Protein AF-A0A7C7T0F3-F1 (afdb_monomer_lite)

Sequence (161 aa):
MAKSFSIQDLETFHQLKSRESQLLSWQDSIAEEMAKLERQQAHQEQELKELRREIKKNFAALDGNPQLFREFRNAAVHGINPENVKKGMSLEQKKRLLPSIIADYVALNPDSTNVPFTWIKSHLESKHGISCRSISNFFVGILDEYELEGGNRNRSIVTED

Secondary structure (DSSP, 8-state):
-PPPPPHHHHHHHHHHHHHHHHHHHHHHHHHHHHHHHHHHHHHHHHHHHHHHHHHHHHHHHHHT-HHHHHHHHHHHHTT--TTGGGS---HHHHHHHHHHHHHHHHHH-TT-SEEEHHHHHHHHHHHH----S-HHHHSTTTGGGS-EES-TTS-EEE---

Radius of gyration: 32.65 Å; chains: 1; bounding box: 79×47×92 Å

pLDDT: mean 80.09, std 16.25, range [34.0, 96.81]

Foldseek 3Di:
DDDDDDPVRVVVVVVVVVVVVVVVVVVVVVVVVVVVVVVVVVVVVVVVVVVVVCCCVPPVVPVPDVVSVVVVVVCVVVPDDVVVVVPADDLVRLLVVVVVQVVVVCVVPVPDQWAWQVSVQVCCCPVVVDHDPGPCVHNPPNCVVFDWDDDPVGITTGNDD

Structure (mmCIF, N/CA/C/O backbone):
data_AF-A0A7C7T0F3-F1
#
_entry.id   AF-A0A7C7T0F3-F1
#
loop_
_atom_site.group_PDB
_atom_site.id
_atom_site.type_symbol
_atom_site.label_atom_id
_atom_site.label_alt_id
_atom_site.label_comp_id
_atom_site.label_asym_id
_atom_site.label_entity_id
_atom_site.label_seq_id
_atom_site.pdbx_PDB_ins_code
_atom_site.Cartn_x
_atom_site.Cartn_y
_atom_site.Cartn_z
_atom_site.occupancy
_atom_site.B_iso_or_equiv
_atom_site.auth_seq_id
_atom_site.auth_comp_id
_atom_site.auth_asym_id
_atom_site.auth_atom_id
_atom_site.pdbx_PDB_model_num
ATOM 1 N N . MET A 1 1 ? 52.310 -1.158 -51.691 1.00 46.56 1 MET A N 1
ATOM 2 C CA . MET A 1 1 ? 51.697 -2.481 -51.941 1.00 46.56 1 MET A CA 1
ATOM 3 C C . MET A 1 1 ? 50.344 -2.503 -51.249 1.00 46.56 1 MET A C 1
ATOM 5 O O . MET A 1 1 ? 50.307 -2.241 -50.053 1.00 46.56 1 MET A O 1
ATOM 9 N N . ALA A 1 2 ? 49.249 -2.722 -51.979 1.00 58.81 2 ALA A N 1
ATOM 10 C CA . ALA A 1 2 ? 47.934 -2.892 -51.363 1.00 58.81 2 ALA A CA 1
ATOM 11 C C . ALA A 1 2 ? 47.886 -4.273 -50.694 1.00 58.81 2 ALA A C 1
ATOM 13 O O . ALA A 1 2 ? 48.224 -5.268 -51.333 1.00 58.81 2 ALA A O 1
ATOM 14 N N . LYS A 1 3 ? 47.518 -4.338 -49.410 1.00 70.12 3 LYS A N 1
ATOM 15 C CA . LYS A 1 3 ? 47.233 -5.621 -48.756 1.00 70.12 3 LYS A CA 1
ATOM 16 C C . LYS A 1 3 ? 45.998 -6.221 -49.431 1.00 70.12 3 LYS A C 1
ATOM 18 O O . LYS A 1 3 ? 44.944 -5.592 -49.432 1.00 70.12 3 LYS A O 1
ATOM 23 N N . SER A 1 4 ? 46.146 -7.398 -50.032 1.00 77.75 4 SER A N 1
ATOM 24 C CA . SER A 1 4 ? 45.024 -8.181 -50.549 1.00 77.75 4 SER A CA 1
ATOM 25 C C . SER A 1 4 ? 44.372 -8.933 -49.394 1.00 77.75 4 SER A C 1
ATOM 27 O O . SER A 1 4 ? 45.063 -9.645 -48.666 1.00 77.75 4 SER A O 1
ATOM 29 N N . PHE A 1 5 ? 43.063 -8.776 -49.235 1.00 82.25 5 PHE A N 1
ATOM 30 C CA . PHE A 1 5 ? 42.274 -9.498 -48.240 1.00 82.25 5 PHE A CA 1
ATOM 31 C C . PHE A 1 5 ? 41.679 -10.757 -48.866 1.00 82.25 5 PHE A C 1
ATOM 33 O O . PHE A 1 5 ? 41.280 -10.739 -50.033 1.00 82.25 5 PHE A O 1
ATOM 40 N N . SER A 1 6 ? 41.629 -11.846 -48.102 1.00 90.06 6 SER A N 1
ATOM 41 C CA . SER A 1 6 ? 40.908 -13.044 -48.520 1.00 90.06 6 SER A CA 1
ATOM 42 C C . SER A 1 6 ? 39.394 -12.817 -48.438 1.00 90.06 6 SER A C 1
ATOM 44 O O . SER A 1 6 ? 38.918 -11.910 -47.754 1.00 90.06 6 SER A O 1
ATOM 46 N N . ILE A 1 7 ? 38.615 -13.661 -49.117 1.00 88.75 7 ILE A N 1
ATOM 47 C CA . ILE A 1 7 ? 37.145 -13.636 -49.024 1.00 88.75 7 ILE A CA 1
ATOM 48 C C . ILE A 1 7 ? 36.698 -13.804 -47.562 1.00 88.75 7 ILE A C 1
ATOM 50 O O . ILE A 1 7 ? 35.818 -13.087 -47.096 1.00 88.75 7 ILE A O 1
ATOM 54 N N . GLN A 1 8 ? 37.381 -14.670 -46.812 1.00 91.31 8 GLN A N 1
ATOM 55 C CA . GLN A 1 8 ? 37.090 -14.929 -45.405 1.00 91.31 8 GLN A CA 1
ATOM 56 C C . GLN A 1 8 ? 37.392 -13.718 -44.503 1.00 91.31 8 GLN A C 1
ATOM 58 O O . GLN A 1 8 ? 36.658 -13.463 -43.546 1.00 91.31 8 GLN A O 1
ATOM 63 N N . ASP A 1 9 ? 38.416 -12.919 -44.832 1.00 89.75 9 ASP A N 1
ATOM 64 C CA . ASP A 1 9 ? 38.700 -11.654 -44.136 1.00 89.75 9 ASP A CA 1
ATOM 65 C C . ASP A 1 9 ? 37.581 -10.630 -44.365 1.00 89.75 9 ASP A C 1
ATOM 67 O O . ASP A 1 9 ? 37.174 -9.933 -43.435 1.00 89.75 9 ASP A O 1
ATOM 71 N N . LEU A 1 10 ? 37.054 -10.552 -45.593 1.00 91.00 10 LEU A N 1
ATOM 72 C CA . LEU A 1 10 ? 35.959 -9.643 -45.941 1.00 91.00 10 LEU A CA 1
ATOM 73 C C . LEU A 1 10 ? 34.641 -10.048 -45.266 1.00 91.00 10 LEU A C 1
ATOM 75 O O . LEU A 1 10 ? 33.929 -9.186 -44.750 1.00 91.00 10 LEU A O 1
ATOM 79 N N . GLU A 1 11 ? 34.338 -11.346 -45.210 1.00 93.00 11 GLU A N 1
ATOM 80 C CA . GLU A 1 11 ? 33.172 -11.875 -44.492 1.00 93.00 11 GLU A CA 1
ATOM 81 C C . GLU A 1 11 ? 33.267 -11.602 -42.987 1.00 93.00 11 GLU A C 1
ATOM 83 O O . GLU A 1 11 ? 32.318 -11.094 -42.384 1.00 93.00 11 GLU A O 1
ATOM 88 N N . THR A 1 12 ? 34.433 -11.861 -42.390 1.00 94.12 12 THR A N 1
ATOM 89 C CA . THR A 1 12 ? 34.686 -11.588 -40.967 1.00 94.12 12 THR A CA 1
ATOM 90 C C . THR A 1 12 ? 34.557 -10.095 -40.671 1.00 94.12 12 THR A C 1
ATOM 92 O O . THR A 1 12 ? 33.893 -9.702 -39.713 1.00 94.12 12 THR A O 1
ATOM 95 N N . PHE A 1 13 ? 35.129 -9.238 -41.520 1.00 93.44 13 PHE A N 1
ATOM 96 C CA . PHE A 1 13 ? 35.014 -7.789 -41.382 1.00 93.44 13 PHE A CA 1
ATOM 97 C C . PHE A 1 13 ? 33.557 -7.320 -41.451 1.00 93.44 13 PHE A C 1
ATOM 99 O O . PHE A 1 13 ? 33.128 -6.530 -40.609 1.00 93.44 13 PHE A O 1
ATOM 106 N N . HIS A 1 14 ? 32.774 -7.837 -42.401 1.00 94.00 14 HIS A N 1
ATOM 107 C CA . HIS A 1 14 ? 31.357 -7.503 -42.521 1.00 94.00 14 HIS A CA 1
ATOM 108 C C . HIS A 1 14 ? 30.563 -7.926 -41.277 1.00 94.00 14 HIS A C 1
ATOM 110 O O . HIS A 1 14 ? 29.751 -7.148 -40.771 1.00 94.00 14 HIS A O 1
ATOM 116 N N . GLN A 1 15 ? 30.813 -9.126 -40.744 1.00 95.94 15 GLN A N 1
ATOM 117 C CA . GLN A 1 15 ? 30.167 -9.604 -39.518 1.00 95.94 15 GLN A CA 1
ATOM 118 C C . GLN A 1 15 ? 30.520 -8.730 -38.311 1.00 95.94 15 GLN A C 1
ATOM 120 O O . GLN A 1 15 ? 29.626 -8.316 -37.570 1.00 95.94 15 GLN A O 1
ATOM 125 N N . LEU A 1 16 ? 31.803 -8.397 -38.140 1.00 96.00 16 LEU A N 1
ATOM 126 C CA . LEU A 1 16 ? 32.270 -7.539 -37.050 1.00 96.00 16 LEU A CA 1
ATOM 127 C C . LEU A 1 16 ? 31.669 -6.134 -37.140 1.00 96.00 16 LEU A C 1
ATOM 129 O O . LEU A 1 16 ? 31.177 -5.622 -36.138 1.00 96.00 16 LEU A O 1
AT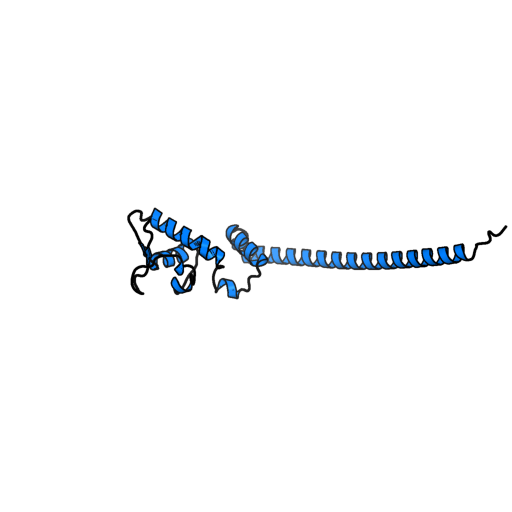OM 133 N N . LYS A 1 17 ? 31.635 -5.536 -38.336 1.00 96.19 17 LYS A N 1
ATOM 134 C CA . LYS A 1 17 ? 31.008 -4.225 -38.554 1.00 96.19 17 LYS A CA 1
ATOM 135 C C . LYS A 1 17 ? 29.503 -4.247 -38.331 1.00 96.19 17 LYS A C 1
ATOM 137 O O . LYS A 1 17 ? 28.980 -3.357 -37.669 1.00 96.19 17 LYS A O 1
ATOM 142 N N . SER A 1 18 ? 28.821 -5.291 -38.792 1.00 95.56 18 SER A N 1
ATOM 143 C CA . SER A 1 18 ? 27.392 -5.472 -38.516 1.00 95.56 18 SER A CA 1
ATOM 144 C C . SER A 1 18 ? 27.127 -5.550 -37.012 1.00 95.56 18 SER A C 1
ATOM 146 O O . SER A 1 18 ? 26.193 -4.928 -36.507 1.00 95.56 18 SER A O 1
ATOM 148 N N . ARG A 1 19 ? 27.977 -6.275 -36.274 1.00 95.50 19 ARG A N 1
ATOM 149 C CA . ARG A 1 19 ? 27.859 -6.395 -34.821 1.00 95.50 19 ARG A CA 1
ATOM 150 C C . ARG A 1 19 ? 28.163 -5.081 -34.101 1.00 95.50 19 ARG A C 1
ATOM 152 O O . ARG A 1 19 ? 27.439 -4.737 -33.175 1.00 95.50 19 ARG A O 1
ATOM 159 N N . GLU A 1 20 ? 29.183 -4.342 -34.531 1.00 96.38 20 GLU A N 1
ATOM 160 C CA . GLU A 1 20 ? 29.519 -3.015 -34.001 1.00 96.38 20 GLU A CA 1
ATOM 161 C C . GLU A 1 20 ? 28.343 -2.041 -34.160 1.00 96.38 20 GLU A C 1
ATOM 163 O O . GLU A 1 20 ? 27.927 -1.419 -33.185 1.00 96.38 20 GLU A O 1
ATOM 168 N N . SER A 1 21 ? 27.734 -1.974 -35.348 1.00 96.00 21 SER A N 1
ATOM 169 C CA . SER A 1 21 ? 26.561 -1.124 -35.585 1.00 96.00 21 SER A CA 1
ATOM 170 C C . SER A 1 21 ? 25.354 -1.519 -34.732 1.00 96.00 21 SER A C 1
ATOM 172 O O . SER A 1 2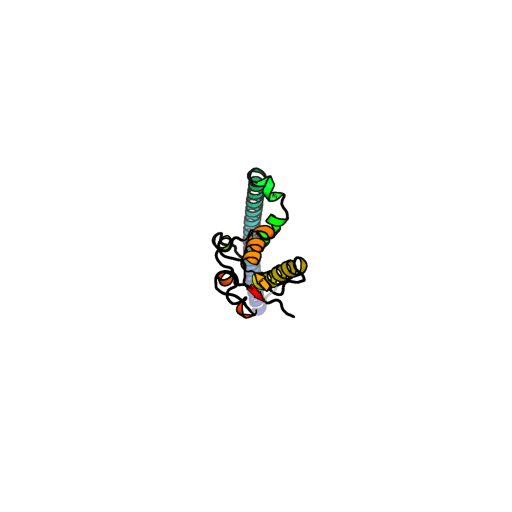1 ? 24.659 -0.644 -34.220 1.00 96.00 21 SER A O 1
ATOM 174 N N . GLN A 1 22 ? 25.114 -2.819 -34.531 1.00 95.94 22 GLN A N 1
ATOM 175 C CA . GLN A 1 22 ? 24.063 -3.288 -33.621 1.00 95.94 22 GLN A CA 1
ATOM 176 C C . GLN A 1 22 ? 24.318 -2.845 -32.178 1.00 95.94 22 GLN A C 1
ATOM 178 O O . GLN A 1 22 ? 23.396 -2.384 -31.512 1.00 95.94 22 GLN A O 1
ATOM 183 N N . LEU A 1 23 ? 25.559 -2.972 -31.698 1.00 96.81 23 LEU A N 1
ATOM 184 C CA . LEU A 1 23 ? 25.919 -2.579 -30.336 1.00 96.81 23 LEU A CA 1
ATOM 185 C C . LEU A 1 23 ? 25.775 -1.070 -30.118 1.00 96.81 23 LEU A C 1
ATOM 187 O O . LEU A 1 23 ? 25.255 -0.671 -29.081 1.00 96.81 23 LEU A O 1
ATOM 191 N N . LEU A 1 24 ? 26.166 -0.245 -31.093 1.00 95.81 24 LEU A N 1
ATOM 192 C CA . LEU A 1 24 ? 25.967 1.207 -31.033 1.00 95.81 24 LEU A CA 1
ATOM 193 C C . LEU A 1 24 ? 24.479 1.569 -30.981 1.00 95.81 24 LEU A C 1
ATOM 195 O O . LEU A 1 24 ? 24.060 2.336 -30.122 1.00 95.81 24 LEU A O 1
ATOM 199 N N . SER A 1 25 ? 23.657 0.940 -31.825 1.00 95.31 25 SER A N 1
ATOM 200 C CA . SER A 1 25 ? 22.205 1.146 -31.792 1.00 95.31 25 SER A CA 1
ATOM 201 C C . SER A 1 25 ? 21.585 0.731 -30.452 1.00 95.31 25 SER A C 1
ATOM 203 O O . SER A 1 25 ? 20.685 1.408 -29.956 1.00 95.31 25 SER A O 1
ATOM 205 N N . TRP A 1 26 ? 22.060 -0.358 -29.842 1.00 94.75 26 TRP A N 1
ATOM 206 C CA . TRP A 1 26 ? 21.620 -0.758 -28.503 1.00 94.75 26 TRP A CA 1
ATOM 207 C C . TRP A 1 26 ? 22.058 0.238 -27.431 1.00 94.75 26 TRP A C 1
ATOM 209 O O . TRP A 1 26 ? 21.282 0.528 -26.525 1.00 94.75 26 TRP A O 1
ATOM 219 N N . GLN A 1 27 ? 23.269 0.783 -27.536 1.00 95.69 27 GLN A N 1
ATOM 220 C CA . GLN A 1 27 ? 23.765 1.797 -26.611 1.00 95.69 27 GLN A CA 1
ATOM 221 C C . GLN A 1 27 ? 22.905 3.069 -26.652 1.00 95.69 27 GLN A C 1
ATOM 223 O O . GLN A 1 27 ? 22.545 3.582 -25.592 1.00 95.69 27 GLN A O 1
ATOM 228 N N . ASP A 1 28 ? 22.524 3.529 -27.844 1.00 95.56 28 ASP A N 1
ATOM 229 C CA . ASP A 1 28 ? 21.642 4.690 -28.010 1.00 95.56 28 ASP A CA 1
ATOM 230 C C . ASP A 1 28 ? 20.253 4.433 -27.406 1.00 95.56 28 ASP A C 1
ATOM 232 O O . ASP A 1 28 ? 19.725 5.270 -26.673 1.00 95.56 28 ASP A O 1
ATOM 236 N N . SER A 1 29 ? 19.695 3.238 -27.633 1.00 95.12 29 SER A N 1
ATOM 237 C CA . SER A 1 29 ? 18.412 2.834 -27.044 1.00 95.12 29 SER A CA 1
ATOM 238 C C . SER A 1 29 ? 18.459 2.821 -25.513 1.00 95.12 29 SER A C 1
ATOM 240 O O . SER A 1 29 ? 17.529 3.292 -24.861 1.00 95.12 29 SER A O 1
ATOM 242 N N . ILE A 1 30 ? 19.543 2.307 -24.923 1.00 95.44 30 ILE A N 1
ATOM 243 C CA . ILE A 1 30 ? 19.730 2.298 -23.465 1.00 95.44 30 ILE A CA 1
ATOM 244 C C . ILE A 1 30 ? 19.846 3.729 -22.932 1.00 95.44 30 ILE A C 1
ATOM 246 O O . ILE A 1 30 ? 19.257 4.051 -21.901 1.00 95.44 30 ILE A O 1
ATOM 250 N N . ALA A 1 31 ? 20.585 4.602 -23.621 1.00 95.50 31 ALA A N 1
ATOM 251 C CA . ALA A 1 31 ? 20.727 5.996 -23.215 1.00 95.50 31 ALA A CA 1
ATOM 252 C C . ALA A 1 31 ? 19.376 6.732 -23.208 1.00 95.50 31 ALA A C 1
ATOM 254 O O . ALA A 1 31 ? 19.090 7.490 -22.278 1.00 95.50 31 ALA A O 1
ATOM 255 N N . GLU A 1 32 ? 18.520 6.472 -24.197 1.00 95.31 32 GLU A N 1
ATOM 256 C CA . GLU A 1 32 ? 17.171 7.037 -24.252 1.00 95.31 32 GLU A CA 1
ATOM 257 C C . GLU A 1 32 ? 16.281 6.530 -23.104 1.00 95.31 32 GLU A C 1
ATOM 259 O O . GLU A 1 32 ? 15.588 7.321 -22.454 1.00 95.31 32 GLU A O 1
ATOM 264 N N . GLU A 1 33 ? 16.337 5.231 -22.794 1.00 95.38 33 GLU A N 1
ATOM 265 C CA . GLU A 1 33 ? 15.617 4.657 -21.652 1.00 95.38 33 GLU A CA 1
ATOM 266 C C . GLU A 1 33 ? 16.086 5.245 -20.316 1.00 95.38 33 GLU A C 1
ATOM 268 O O . GLU A 1 33 ? 15.250 5.615 -19.487 1.00 95.38 33 GLU A O 1
ATOM 273 N N . MET A 1 34 ? 17.398 5.408 -20.119 1.00 94.88 34 MET A N 1
ATOM 274 C CA . MET A 1 34 ? 17.939 6.046 -18.915 1.00 94.88 34 MET A CA 1
ATOM 275 C C . MET A 1 34 ? 17.448 7.487 -18.774 1.00 94.88 34 MET A C 1
ATOM 277 O O . MET A 1 34 ? 16.937 7.854 -17.718 1.00 94.88 34 MET A O 1
ATOM 281 N N . ALA A 1 35 ? 17.496 8.282 -19.846 1.00 95.88 35 ALA A N 1
ATOM 282 C CA . ALA A 1 35 ? 17.006 9.660 -19.817 1.00 95.88 35 ALA A CA 1
ATOM 283 C C . ALA A 1 35 ? 15.503 9.738 -19.490 1.00 95.88 35 ALA A C 1
ATOM 285 O O . ALA A 1 35 ? 15.039 10.663 -18.817 1.00 95.88 35 ALA A O 1
ATOM 286 N N . LYS A 1 36 ? 14.712 8.762 -19.952 1.00 95.44 36 LYS A N 1
ATOM 287 C CA . LYS A 1 36 ? 13.291 8.661 -19.605 1.00 95.44 36 LYS A CA 1
ATOM 288 C C . LYS A 1 36 ? 13.092 8.334 -18.124 1.00 95.44 36 LYS A C 1
ATOM 290 O O . LYS A 1 36 ? 12.247 8.966 -17.487 1.00 95.44 36 LYS A O 1
ATOM 295 N N . LEU A 1 37 ? 13.855 7.386 -17.582 1.00 94.38 37 LEU A N 1
ATOM 296 C CA . LEU A 1 37 ? 13.802 7.018 -16.164 1.00 94.38 37 LEU A CA 1
ATOM 297 C C . LEU A 1 37 ? 14.206 8.189 -15.262 1.00 94.38 37 LEU A C 1
ATOM 299 O O . LEU A 1 37 ? 13.513 8.468 -14.288 1.00 94.38 37 LEU A O 1
ATOM 303 N N . GLU A 1 38 ? 15.248 8.937 -15.624 1.00 94.69 38 GLU A N 1
ATOM 304 C CA . GLU A 1 38 ? 15.679 10.132 -14.887 1.00 94.69 38 GLU A CA 1
ATOM 305 C C . GLU A 1 38 ? 14.576 11.197 -14.825 1.00 94.69 38 GLU A C 1
ATOM 307 O O . GLU A 1 38 ? 14.302 11.759 -13.763 1.00 94.69 38 GLU A O 1
ATOM 312 N N . ARG A 1 39 ? 13.876 11.446 -15.941 1.00 94.31 39 ARG A N 1
ATOM 313 C CA . ARG A 1 39 ? 12.732 12.376 -15.959 1.00 94.31 39 ARG A CA 1
ATOM 314 C C . ARG A 1 39 ? 11.586 11.894 -15.072 1.00 94.31 39 ARG A C 1
ATOM 316 O O . ARG A 1 39 ? 10.969 12.708 -14.387 1.00 94.31 39 ARG A O 1
ATOM 323 N N . GLN A 1 40 ? 11.292 10.593 -15.081 1.00 91.88 40 GLN A N 1
ATOM 324 C CA . GLN A 1 40 ? 10.264 10.014 -14.212 1.00 91.88 40 GLN A CA 1
ATOM 325 C C . GLN A 1 40 ? 10.638 10.149 -12.736 1.00 91.88 40 GLN A C 1
ATOM 327 O O . GLN A 1 40 ? 9.795 10.546 -11.935 1.00 91.88 40 GLN A O 1
ATOM 332 N N . GLN A 1 41 ? 11.898 9.886 -12.388 1.00 91.75 41 GLN A N 1
ATOM 333 C CA . GLN A 1 41 ? 12.395 10.057 -11.029 1.00 91.75 41 GLN A CA 1
ATOM 334 C C . GLN A 1 41 ? 12.275 11.517 -10.574 1.00 91.75 41 GLN A C 1
ATOM 336 O O . GLN A 1 41 ? 11.718 11.780 -9.510 1.00 91.75 41 GLN A O 1
ATOM 341 N N . ALA A 1 42 ? 12.722 12.472 -11.395 1.00 93.00 42 ALA A N 1
ATOM 342 C CA . ALA A 1 42 ? 12.622 13.894 -11.074 1.00 93.00 42 ALA A CA 1
ATOM 343 C C . ALA A 1 42 ? 11.164 14.336 -10.851 1.00 93.00 42 ALA A C 1
ATOM 345 O O . ALA A 1 42 ? 10.872 15.098 -9.926 1.00 93.00 42 ALA A O 1
ATOM 346 N N . HIS A 1 43 ? 10.234 13.825 -11.662 1.00 91.94 43 HIS A N 1
ATOM 347 C CA . HIS A 1 43 ? 8.810 14.102 -11.500 1.00 91.94 43 HIS A CA 1
ATOM 348 C C . HIS A 1 43 ? 8.253 13.533 -10.186 1.00 91.94 43 HIS A C 1
ATOM 350 O O . HIS A 1 43 ? 7.600 14.263 -9.441 1.00 91.94 43 HIS A O 1
ATOM 356 N N . GLN A 1 44 ? 8.567 12.275 -9.858 1.00 89.94 44 GLN A N 1
ATOM 357 C CA . GLN A 1 44 ? 8.151 11.642 -8.600 1.00 89.94 44 GLN A CA 1
ATOM 358 C C . GLN A 1 44 ? 8.711 12.368 -7.373 1.00 89.94 44 GLN A C 1
ATOM 360 O O . GLN A 1 44 ? 8.006 12.554 -6.381 1.00 89.94 44 GLN A O 1
ATOM 365 N N . GLU A 1 45 ? 9.970 12.808 -7.426 1.00 92.75 45 GLU A N 1
ATOM 366 C CA . GLU A 1 45 ? 10.581 13.590 -6.349 1.00 92.75 45 GLU A CA 1
ATOM 367 C C . GLU A 1 45 ? 9.854 14.921 -6.132 1.00 92.75 45 GLU A C 1
ATOM 369 O O . GLU A 1 45 ? 9.642 15.335 -4.985 1.00 92.75 45 GLU A O 1
ATOM 374 N N . GLN A 1 46 ? 9.431 15.576 -7.215 1.00 92.56 46 GLN A N 1
ATOM 375 C CA . GLN A 1 46 ? 8.650 16.802 -7.132 1.00 92.56 46 GLN A CA 1
ATOM 376 C C . GLN A 1 46 ? 7.261 16.556 -6.529 1.00 92.56 46 GLN A C 1
ATOM 378 O O . GLN A 1 46 ? 6.897 17.248 -5.575 1.00 92.56 46 GLN A O 1
ATOM 383 N N . GLU A 1 47 ? 6.519 15.555 -7.008 1.00 90.50 47 GLU A N 1
ATOM 384 C CA . GLU A 1 47 ? 5.208 15.194 -6.446 1.00 90.50 47 GLU A CA 1
ATOM 385 C C . GLU A 1 47 ? 5.312 14.864 -4.954 1.00 90.50 47 GLU A C 1
ATOM 387 O O . GLU A 1 47 ? 4.539 15.352 -4.130 1.00 90.50 47 GLU A O 1
ATOM 392 N N . LEU A 1 48 ? 6.327 14.089 -4.569 1.00 86.69 48 LEU A N 1
ATOM 393 C CA . LEU A 1 48 ? 6.558 13.713 -3.180 1.00 86.69 48 LEU A CA 1
ATOM 394 C C . LEU A 1 48 ? 6.868 14.933 -2.301 1.00 86.69 48 LEU A C 1
ATOM 396 O O . LEU A 1 48 ? 6.442 15.000 -1.143 1.00 86.69 48 LEU A O 1
ATOM 400 N N . LYS A 1 49 ? 7.589 15.921 -2.837 1.00 90.94 49 LYS A N 1
ATOM 401 C CA . LYS A 1 49 ? 7.855 17.188 -2.149 1.00 90.94 49 LYS A CA 1
ATOM 402 C C . LYS A 1 49 ? 6.580 18.011 -1.962 1.00 90.94 49 LYS A C 1
ATOM 404 O O . LYS A 1 49 ? 6.391 18.588 -0.888 1.00 90.94 49 LYS A O 1
ATOM 409 N N . GLU A 1 50 ? 5.718 18.061 -2.971 1.00 90.81 50 GLU A N 1
ATOM 410 C CA . GLU A 1 50 ? 4.429 18.756 -2.914 1.00 90.81 50 GLU A CA 1
ATOM 411 C C . GLU A 1 50 ? 3.485 18.092 -1.905 1.00 90.81 50 GLU A C 1
ATOM 413 O O . GLU A 1 50 ? 3.007 18.767 -0.991 1.00 90.81 50 GLU A O 1
ATOM 418 N N . LEU A 1 51 ? 3.345 16.764 -1.953 1.00 86.50 51 LEU A N 1
ATOM 419 C CA . LEU A 1 51 ? 2.566 15.986 -0.985 1.00 86.50 51 LEU A CA 1
ATOM 420 C C . LEU A 1 51 ? 3.043 16.214 0.451 1.00 86.50 51 LEU A C 1
ATOM 422 O O . LEU A 1 51 ? 2.243 16.510 1.338 1.00 86.50 51 LEU A O 1
ATOM 426 N N . ARG A 1 52 ? 4.358 16.150 0.699 1.00 84.06 52 ARG A N 1
ATOM 427 C CA . ARG A 1 52 ? 4.921 16.441 2.030 1.00 84.06 52 ARG A CA 1
ATOM 428 C C . ARG A 1 52 ? 4.585 17.853 2.498 1.00 84.06 52 ARG A C 1
ATOM 430 O O . ARG A 1 52 ? 4.323 18.065 3.681 1.00 84.06 52 ARG A O 1
ATOM 437 N N . ARG A 1 53 ? 4.594 18.829 1.588 1.00 86.62 53 ARG A N 1
ATOM 438 C CA . ARG A 1 53 ? 4.241 20.215 1.909 1.00 86.62 53 ARG A CA 1
ATOM 439 C C . ARG A 1 53 ? 2.764 20.342 2.278 1.00 86.62 53 ARG A C 1
ATOM 441 O O . ARG A 1 53 ? 2.459 21.029 3.251 1.00 86.62 53 ARG A O 1
ATOM 448 N N . GLU A 1 54 ? 1.868 19.692 1.542 1.00 84.62 54 GLU A N 1
ATOM 449 C CA . GLU A 1 54 ? 0.434 19.687 1.846 1.00 84.62 54 GLU A CA 1
ATOM 450 C C . GLU A 1 54 ? 0.121 18.977 3.161 1.00 84.62 54 GLU A C 1
ATOM 452 O O . GLU A 1 54 ? -0.613 19.528 3.984 1.00 84.62 54 GLU A O 1
ATOM 457 N N . ILE A 1 55 ? 0.738 17.817 3.407 1.00 80.94 55 ILE A N 1
ATOM 458 C CA . ILE A 1 55 ? 0.620 17.082 4.672 1.00 80.94 55 ILE A CA 1
ATOM 459 C C . ILE A 1 55 ? 1.056 17.969 5.832 1.00 80.94 55 ILE A C 1
ATOM 461 O O . ILE A 1 55 ? 0.308 18.159 6.786 1.00 80.94 55 ILE A O 1
ATOM 465 N N . LYS A 1 56 ? 2.222 18.610 5.725 1.00 82.06 56 LYS A N 1
ATOM 466 C CA . LYS A 1 56 ? 2.698 19.512 6.774 1.00 82.06 56 LYS A CA 1
ATOM 467 C C . LYS A 1 56 ? 1.793 20.735 6.958 1.00 82.06 56 LYS A C 1
ATOM 469 O O . LYS A 1 56 ? 1.646 21.212 8.075 1.00 82.06 56 LYS A O 1
ATOM 474 N N . LYS A 1 57 ? 1.191 21.271 5.892 1.00 82.62 57 LYS A N 1
ATOM 475 C CA . LYS A 1 57 ? 0.316 22.451 5.980 1.00 82.62 57 LYS A CA 1
ATOM 476 C C . LYS A 1 57 ? -1.037 22.125 6.616 1.00 82.62 57 LYS A C 1
ATOM 478 O O . LYS A 1 57 ? -1.496 22.876 7.470 1.00 82.62 57 LYS A O 1
ATOM 483 N N . ASN A 1 58 ? -1.668 21.037 6.185 1.00 81.50 58 ASN A N 1
ATOM 484 C CA . ASN A 1 58 ? -3.060 20.727 6.519 1.00 81.50 58 ASN A CA 1
ATOM 485 C C . ASN A 1 58 ? -3.188 19.682 7.639 1.00 81.50 58 ASN A C 1
ATOM 487 O O . ASN A 1 58 ? -4.215 19.616 8.305 1.00 81.50 58 ASN A O 1
ATOM 491 N N . PHE A 1 59 ? -2.146 18.878 7.861 1.00 78.81 59 PHE A N 1
ATOM 492 C CA . PHE A 1 59 ? -2.180 17.682 8.704 1.00 78.81 59 PHE A CA 1
ATOM 493 C C . PHE A 1 59 ? -0.953 17.555 9.630 1.00 78.81 59 PHE A C 1
ATOM 495 O O . PHE A 1 59 ? -0.635 16.453 10.072 1.00 78.81 59 PHE A O 1
ATOM 502 N N . ALA A 1 60 ? -0.277 18.660 9.985 1.00 75.00 60 ALA A N 1
ATOM 503 C CA . ALA A 1 60 ? 0.911 18.646 10.861 1.00 75.00 60 ALA A CA 1
ATOM 504 C C . ALA A 1 60 ? 0.716 17.870 12.177 1.00 75.00 60 ALA A C 1
ATOM 506 O O . ALA A 1 60 ? 1.627 17.185 12.634 1.00 75.00 60 ALA A O 1
ATOM 507 N N . ALA A 1 61 ? -0.476 17.963 12.778 1.00 67.88 61 ALA A N 1
ATOM 508 C CA . ALA A 1 61 ? -0.807 17.255 14.015 1.00 67.88 61 ALA A CA 1
ATOM 509 C C . ALA A 1 61 ? -0.874 15.724 13.838 1.00 67.88 61 ALA A C 1
ATOM 511 O O . ALA A 1 61 ? -0.640 14.988 14.793 1.00 67.88 61 ALA A O 1
ATOM 512 N N . LEU A 1 62 ? -1.176 15.245 12.625 1.00 64.94 62 LEU A N 1
ATOM 513 C CA . LEU A 1 62 ? -1.214 13.820 12.284 1.00 64.94 62 LEU A CA 1
ATOM 514 C C . LEU A 1 62 ? 0.169 13.305 11.859 1.00 64.94 62 LEU A C 1
ATOM 516 O O . LEU A 1 62 ? 0.537 12.193 12.223 1.00 64.94 62 LEU A O 1
ATOM 520 N N . ASP A 1 63 ? 0.951 14.125 11.150 1.00 64.69 63 ASP A N 1
ATOM 521 C CA . ASP A 1 63 ? 2.317 13.799 10.702 1.00 64.69 63 ASP A CA 1
ATOM 522 C C . ASP A 1 63 ? 3.283 13.580 11.886 1.00 64.69 63 ASP A C 1
ATOM 524 O O . ASP A 1 63 ? 4.165 12.725 11.845 1.00 64.69 63 ASP A O 1
ATOM 528 N N . GLY A 1 64 ? 3.068 14.297 12.995 1.00 63.97 64 GLY A N 1
ATOM 529 C CA . GLY A 1 64 ? 3.840 14.145 14.232 1.00 63.97 64 GLY A CA 1
ATOM 530 C C . GLY A 1 64 ? 3.492 12.918 15.085 1.00 63.97 64 GLY A C 1
ATOM 531 O O . GLY A 1 64 ? 4.126 12.724 16.122 1.00 63.97 64 GLY A O 1
ATOM 532 N N . ASN A 1 65 ? 2.503 12.099 14.698 1.00 68.12 65 ASN A N 1
ATOM 533 C CA . ASN A 1 65 ? 2.090 10.921 15.462 1.00 68.12 65 ASN A CA 1
ATOM 534 C C . ASN A 1 65 ? 2.695 9.624 14.873 1.00 68.12 65 ASN A C 1
ATOM 536 O O . ASN A 1 65 ? 2.181 9.079 13.890 1.00 68.12 65 ASN A O 1
ATOM 540 N N . PRO A 1 66 ? 3.759 9.066 15.483 1.00 61.59 66 PRO A N 1
ATOM 541 C CA . PRO A 1 66 ? 4.466 7.904 14.947 1.00 61.59 66 PRO A CA 1
ATOM 542 C C . PRO A 1 66 ? 3.638 6.607 14.926 1.00 61.59 66 PRO A C 1
ATOM 544 O O . PRO A 1 66 ? 3.993 5.690 14.183 1.00 61.59 66 PRO A O 1
ATOM 547 N N . GLN A 1 67 ? 2.542 6.509 15.693 1.00 57.81 67 GLN A N 1
ATOM 548 C CA . GLN A 1 67 ? 1.646 5.344 15.645 1.00 57.81 67 GLN A CA 1
ATOM 549 C C . GLN A 1 67 ? 0.794 5.343 14.370 1.00 57.81 67 GLN A C 1
ATOM 551 O O . GLN A 1 67 ? 0.802 4.350 13.643 1.00 57.81 67 GLN A O 1
ATOM 556 N N . LEU A 1 68 ? 0.186 6.484 14.023 1.00 57.88 68 LEU A N 1
ATOM 557 C CA . LEU A 1 68 ? -0.575 6.643 12.777 1.00 57.88 68 LEU A CA 1
ATOM 558 C C . LEU A 1 68 ? 0.309 6.393 11.551 1.00 57.88 68 LEU A C 1
ATOM 560 O O . LEU A 1 68 ? -0.093 5.715 10.611 1.00 57.88 68 LEU A O 1
ATOM 564 N N . PHE A 1 69 ? 1.559 6.862 11.573 1.00 57.94 69 PHE A N 1
ATOM 565 C CA . PHE A 1 69 ? 2.491 6.649 10.463 1.00 57.94 69 PHE A CA 1
ATOM 566 C C . PHE A 1 69 ? 2.830 5.164 10.242 1.00 57.94 69 PHE A C 1
ATOM 568 O O . PHE A 1 69 ? 3.012 4.723 9.104 1.00 57.94 69 PHE A O 1
ATOM 575 N N . ARG A 1 70 ? 2.906 4.373 11.320 1.00 55.50 70 ARG A N 1
ATOM 576 C CA . ARG A 1 70 ? 3.100 2.915 11.252 1.00 55.50 70 ARG A CA 1
ATOM 577 C C . ARG A 1 70 ? 1.875 2.222 10.658 1.00 55.50 70 ARG A C 1
ATOM 579 O O . ARG A 1 70 ? 2.031 1.337 9.819 1.00 55.50 70 ARG A O 1
ATOM 586 N N . GLU A 1 71 ? 0.682 2.658 11.046 1.00 57.91 71 GLU A N 1
ATOM 587 C CA . GLU A 1 71 ? -0.589 2.155 10.518 1.00 57.91 71 GLU A CA 1
ATOM 588 C C . GLU A 1 71 ? -0.748 2.473 9.023 1.00 57.91 71 GLU A C 1
ATOM 590 O O . GLU A 1 71 ? -1.013 1.567 8.233 1.00 57.91 71 GLU A O 1
ATOM 595 N N . PHE A 1 72 ? -0.469 3.711 8.598 1.00 54.81 72 PHE A N 1
ATOM 596 C CA . PHE A 1 72 ? -0.527 4.117 7.187 1.00 54.81 72 PHE A CA 1
ATOM 597 C C . PHE A 1 72 ? 0.548 3.455 6.316 1.00 54.81 72 PHE A C 1
ATOM 599 O O . PHE A 1 72 ? 0.283 3.091 5.170 1.00 54.81 72 PHE A O 1
ATOM 606 N N . ARG A 1 73 ? 1.765 3.252 6.835 1.00 50.88 73 ARG A N 1
ATOM 607 C CA . ARG A 1 73 ? 2.831 2.562 6.089 1.00 50.88 73 ARG A CA 1
ATOM 608 C C . ARG A 1 73 ? 2.487 1.092 5.851 1.00 50.88 73 ARG A C 1
ATOM 610 O O . ARG A 1 73 ? 2.665 0.599 4.741 1.00 50.88 73 ARG A O 1
ATOM 617 N N . ASN A 1 74 ? 1.949 0.415 6.863 1.00 49.34 74 ASN A N 1
ATOM 618 C CA . ASN A 1 74 ? 1.463 -0.957 6.719 1.00 49.34 74 ASN A CA 1
ATOM 619 C C . ASN A 1 74 ? 0.247 -1.023 5.774 1.00 49.34 74 ASN A C 1
ATOM 621 O O . ASN A 1 74 ? 0.101 -1.982 5.021 1.00 49.34 74 ASN A O 1
ATOM 625 N N . ALA A 1 75 ? -0.585 0.021 5.751 1.00 46.00 75 ALA A N 1
ATOM 626 C CA . ALA A 1 75 ? -1.724 0.142 4.848 1.00 46.00 75 ALA A CA 1
ATOM 627 C C . ALA A 1 75 ? -1.341 0.305 3.365 1.00 46.00 75 ALA A C 1
ATOM 629 O O . ALA A 1 75 ? -1.946 -0.315 2.489 1.00 46.00 75 ALA A O 1
ATOM 630 N N . ALA A 1 76 ? -0.333 1.125 3.068 1.00 42.34 76 ALA A N 1
ATOM 631 C CA . ALA A 1 76 ? 0.100 1.394 1.697 1.00 42.34 76 ALA A CA 1
ATOM 632 C C . ALA A 1 76 ? 0.775 0.175 1.040 1.00 42.34 76 ALA A C 1
ATOM 634 O O . ALA A 1 76 ? 0.576 -0.074 -0.145 1.00 42.34 76 ALA A O 1
ATOM 635 N N . VAL A 1 77 ? 1.523 -0.620 1.816 1.00 41.81 77 VAL A N 1
ATOM 636 C CA . VAL A 1 77 ? 2.217 -1.832 1.338 1.00 41.81 77 VAL A CA 1
ATOM 637 C C . VAL A 1 77 ? 1.250 -2.996 1.076 1.00 41.81 77 VAL A C 1
ATOM 639 O O . VAL A 1 77 ? 1.515 -3.835 0.220 1.00 41.81 77 VAL A O 1
ATOM 642 N N . HIS A 1 78 ? 0.106 -3.035 1.763 1.00 42.09 78 HIS A N 1
ATOM 643 C CA . HIS A 1 78 ? -0.895 -4.101 1.625 1.00 42.09 78 HIS A CA 1
ATOM 644 C C . HIS A 1 78 ? -2.142 -3.699 0.820 1.00 42.09 78 HIS A C 1
ATOM 646 O O . HIS A 1 78 ? -3.116 -4.449 0.799 1.00 42.09 78 HIS A O 1
ATOM 652 N N . GLY A 1 79 ? -2.122 -2.544 0.143 1.00 34.00 79 GLY A N 1
ATOM 653 C CA . GLY A 1 79 ? -3.226 -2.096 -0.707 1.00 34.00 79 GLY A CA 1
ATOM 654 C C . GLY A 1 79 ? -4.513 -1.842 0.078 1.00 34.00 79 GLY A C 1
ATOM 655 O O . GLY A 1 79 ? -5.506 -2.553 -0.085 1.00 34.00 79 GLY A O 1
ATOM 656 N N . ILE A 1 80 ? -4.534 -0.821 0.938 1.00 39.44 80 ILE A N 1
ATOM 657 C CA . ILE A 1 80 ? -5.784 -0.416 1.588 1.00 39.44 80 ILE A CA 1
ATOM 658 C C . ILE A 1 80 ? -6.633 0.432 0.637 1.00 39.44 80 ILE A C 1
ATOM 660 O O . ILE A 1 80 ? -6.439 1.631 0.463 1.00 39.44 80 ILE A O 1
ATOM 664 N N . ASN A 1 81 ? -7.642 -0.230 0.074 1.00 40.00 81 ASN A N 1
ATOM 665 C CA . ASN A 1 81 ? -8.886 0.385 -0.365 1.00 40.00 81 ASN A CA 1
ATOM 666 C C . ASN A 1 81 ? -9.578 1.012 0.873 1.00 40.00 81 ASN A C 1
ATOM 668 O O . ASN A 1 81 ? -9.731 0.305 1.874 1.00 40.00 81 ASN A O 1
ATOM 672 N N . PRO A 1 82 ? -10.003 2.290 0.858 1.00 40.44 82 PRO A N 1
ATOM 673 C CA . PRO A 1 82 ? -10.677 2.956 1.985 1.00 40.44 82 PRO A CA 1
ATOM 674 C C . PRO A 1 82 ? -11.897 2.205 2.557 1.00 40.44 82 PRO A C 1
ATOM 676 O O . PRO A 1 82 ? -12.269 2.405 3.713 1.00 40.44 82 PRO A O 1
ATOM 679 N N . GLU A 1 83 ? -12.492 1.292 1.786 1.00 38.84 83 GLU A N 1
ATOM 680 C CA . GLU A 1 83 ? -13.531 0.349 2.228 1.00 38.84 83 GLU A CA 1
ATOM 681 C C . GLU A 1 83 ? -13.043 -0.678 3.280 1.00 38.84 83 GLU A C 1
ATOM 683 O O . GLU A 1 83 ? -13.824 -1.115 4.126 1.00 38.84 83 GLU A O 1
ATOM 688 N N . ASN A 1 84 ? -11.753 -1.034 3.300 1.00 41.22 84 ASN A N 1
ATOM 689 C CA . ASN A 1 84 ? -11.194 -2.040 4.217 1.00 41.22 84 ASN A CA 1
ATOM 690 C C . ASN A 1 84 ? -10.980 -1.506 5.641 1.00 41.22 84 ASN A C 1
ATOM 692 O O . ASN A 1 84 ? -11.041 -2.274 6.598 1.00 41.22 84 ASN A O 1
ATOM 696 N N . VAL A 1 85 ? -10.841 -0.188 5.812 1.00 44.69 85 VAL A N 1
ATOM 697 C CA . VAL A 1 85 ? -10.863 0.452 7.142 1.00 44.69 85 VAL A CA 1
ATOM 698 C C . VAL A 1 85 ? -12.255 0.319 7.785 1.00 44.69 85 VAL A C 1
ATOM 700 O O . VAL A 1 85 ? -12.373 0.262 9.005 1.00 44.69 85 VAL A O 1
ATOM 703 N N . LYS A 1 86 ? -13.319 0.158 6.979 1.00 40.16 86 LYS A N 1
ATOM 704 C CA . LYS A 1 86 ? -14.680 -0.152 7.458 1.00 40.16 86 LYS A CA 1
ATOM 705 C C . LYS A 1 86 ? -14.942 -1.649 7.677 1.00 40.16 86 LYS A C 1
ATOM 707 O O . LYS A 1 86 ? -15.928 -1.992 8.328 1.00 40.16 86 LYS A O 1
ATOM 712 N N . LYS A 1 87 ? -14.096 -2.551 7.165 1.00 44.38 87 LYS A N 1
ATOM 713 C CA . LYS A 1 87 ? -14.278 -4.012 7.250 1.00 44.38 87 LYS A CA 1
ATOM 714 C C . LYS A 1 87 ? -12.990 -4.732 7.656 1.00 44.38 87 LYS A C 1
ATOM 716 O O . LYS A 1 87 ? -12.453 -5.522 6.900 1.00 44.38 87 LYS A O 1
ATOM 721 N N . GLY A 1 88 ? -12.583 -4.510 8.902 1.00 53.22 88 GLY A N 1
ATOM 722 C CA . GLY A 1 88 ? -12.022 -5.548 9.769 1.00 53.22 88 GLY A CA 1
ATOM 723 C C . GLY A 1 88 ? -10.688 -6.171 9.353 1.00 53.22 88 GLY A C 1
ATOM 724 O O . GLY A 1 88 ? -10.620 -6.989 8.449 1.00 53.22 88 GLY A O 1
ATOM 725 N N . MET A 1 89 ? -9.671 -5.856 10.151 1.00 65.31 89 MET A N 1
ATOM 726 C CA . MET A 1 89 ? -8.542 -6.697 10.567 1.00 65.31 89 MET A CA 1
ATOM 727 C C . MET A 1 89 ? -8.442 -8.106 9.938 1.00 65.31 89 MET A C 1
ATOM 729 O O . MET A 1 89 ? -9.395 -8.891 9.996 1.00 65.31 89 MET A O 1
ATOM 733 N N . SER A 1 90 ? -7.263 -8.459 9.411 1.00 74.31 90 SER A N 1
ATOM 734 C CA . SER A 1 90 ? -7.033 -9.766 8.780 1.00 74.31 90 SER A CA 1
ATOM 735 C C . SER A 1 90 ? -7.258 -10.931 9.754 1.00 74.31 90 SER A C 1
ATOM 737 O O . SER A 1 90 ? -7.192 -10.767 10.975 1.00 74.31 90 SER A O 1
ATOM 739 N N . LEU A 1 91 ? -7.511 -12.133 9.223 1.00 73.06 91 LEU A N 1
ATOM 740 C CA . LEU A 1 91 ? -7.725 -13.332 10.041 1.00 73.06 91 LEU A CA 1
ATOM 741 C C . LEU A 1 91 ? -6.541 -13.598 10.986 1.00 73.06 91 LEU A C 1
ATOM 743 O O . LEU A 1 91 ? -6.754 -13.848 12.168 1.00 73.06 91 LEU A O 1
ATOM 747 N N . GLU A 1 92 ? -5.302 -13.476 10.498 1.00 77.00 92 GLU A N 1
ATOM 748 C CA . GLU A 1 92 ? -4.105 -13.655 11.332 1.00 77.00 92 GLU A CA 1
ATOM 749 C C . GLU A 1 92 ? -4.020 -12.638 12.471 1.00 77.00 92 GLU A C 1
ATOM 751 O O . GLU A 1 92 ? -3.687 -12.985 13.603 1.00 77.00 92 GLU A O 1
ATOM 756 N N . GLN A 1 93 ? -4.337 -11.376 12.186 1.00 77.38 93 GLN A N 1
ATOM 757 C CA . GLN A 1 93 ? -4.339 -10.326 13.197 1.00 77.38 93 GLN A CA 1
ATOM 758 C C . GLN A 1 93 ? -5.404 -10.600 14.265 1.00 77.38 93 GLN A C 1
ATOM 760 O O . GLN A 1 93 ? -5.113 -10.493 15.453 1.00 77.38 93 GLN A O 1
ATOM 765 N N . LYS A 1 94 ? -6.603 -11.038 13.863 1.00 83.25 94 LYS A N 1
ATOM 766 C CA . LYS A 1 94 ? -7.663 -11.441 14.797 1.00 83.25 94 LYS A CA 1
ATOM 767 C C . LYS A 1 94 ? -7.264 -12.650 15.647 1.00 83.25 94 LYS A C 1
ATOM 769 O O . LYS A 1 94 ? -7.523 -12.638 16.847 1.00 83.25 94 LYS A O 1
ATOM 774 N N . LYS A 1 95 ? -6.589 -13.645 15.055 1.00 84.81 95 LYS A N 1
ATOM 775 C CA . LYS A 1 95 ? -6.063 -14.825 15.766 1.00 84.81 95 LY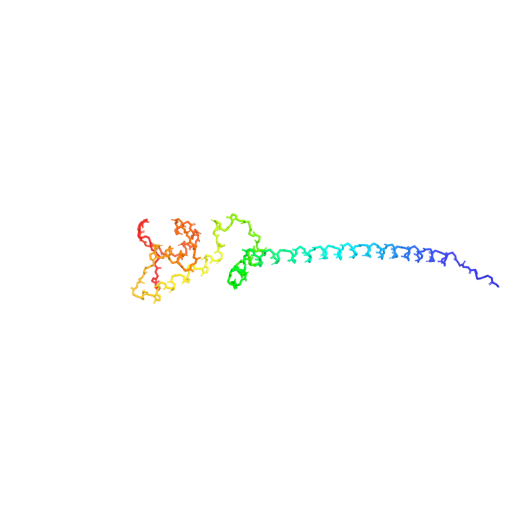S A CA 1
ATOM 776 C C . LYS A 1 95 ? -5.011 -14.468 16.816 1.00 84.81 95 LYS A C 1
ATOM 778 O O . LYS A 1 95 ? -4.946 -15.119 17.847 1.00 84.81 95 LYS A O 1
ATOM 783 N N . ARG A 1 96 ? -4.210 -13.423 16.590 1.00 84.75 96 ARG A N 1
ATOM 784 C CA . ARG A 1 96 ? -3.260 -12.912 17.598 1.00 84.75 96 ARG A CA 1
ATOM 785 C C . ARG A 1 96 ? -3.930 -12.021 18.641 1.00 84.75 96 ARG A C 1
ATOM 787 O O . ARG A 1 96 ? -3.501 -11.990 19.789 1.00 84.75 96 ARG A O 1
ATOM 794 N N . LEU A 1 97 ? -4.967 -11.291 18.238 1.00 87.56 97 LEU A N 1
ATOM 795 C CA . LEU A 1 97 ? -5.640 -10.322 19.091 1.00 87.56 97 LEU A CA 1
ATOM 796 C C . LEU A 1 97 ? -6.499 -10.983 20.172 1.00 87.56 97 LEU A C 1
ATOM 798 O O . LEU A 1 97 ? -6.427 -10.575 21.326 1.00 87.56 97 LEU A O 1
ATOM 802 N N . LEU A 1 98 ? -7.307 -11.984 19.811 1.00 89.69 98 LEU A N 1
ATOM 803 C CA . LEU A 1 98 ? -8.257 -12.591 20.747 1.00 89.69 98 LEU A CA 1
ATOM 804 C C . LEU A 1 98 ? -7.577 -13.185 22.002 1.00 89.69 98 LEU A C 1
ATOM 806 O O . LEU A 1 98 ? -8.014 -12.830 23.097 1.00 89.69 98 LEU A O 1
ATOM 810 N N . PRO A 1 99 ? -6.479 -13.967 21.900 1.00 89.31 99 PRO A N 1
ATOM 811 C CA . PRO A 1 99 ? -5.738 -14.435 23.073 1.00 89.31 99 PRO A CA 1
ATOM 812 C C . PRO A 1 99 ? -5.217 -13.300 23.960 1.00 89.31 99 PRO A C 1
ATOM 814 O O . PRO A 1 99 ? -5.278 -13.399 25.180 1.00 89.31 99 PRO A O 1
ATOM 817 N N . SER A 1 100 ? -4.739 -12.201 23.364 1.00 88.81 100 SER A N 1
ATOM 818 C CA . SER A 1 100 ? -4.252 -11.043 24.125 1.00 88.81 100 SER A CA 1
ATOM 819 C C . SER A 1 100 ? -5.371 -10.377 24.925 1.00 88.81 100 SER A C 1
ATOM 821 O O . SER A 1 100 ? -5.153 -10.001 26.071 1.00 88.81 100 SER A O 1
ATOM 823 N N . ILE A 1 101 ? -6.562 -10.240 24.335 1.00 90.25 101 ILE A N 1
ATOM 824 C CA . ILE A 1 101 ? -7.732 -9.662 25.010 1.00 90.25 101 ILE A CA 1
ATOM 825 C C . ILE A 1 101 ? -8.174 -10.566 26.167 1.00 90.25 101 ILE A C 1
ATOM 827 O O . ILE A 1 101 ? -8.473 -10.077 27.253 1.00 90.25 101 ILE A O 1
ATOM 831 N N . ILE A 1 102 ? -8.186 -11.883 25.951 1.00 90.44 102 ILE A N 1
ATOM 832 C CA . ILE A 1 102 ? -8.502 -12.864 26.995 1.00 90.44 102 ILE A CA 1
ATOM 833 C C . ILE A 1 102 ? -7.495 -12.766 28.149 1.00 90.44 102 ILE A C 1
ATOM 835 O O . ILE A 1 102 ? -7.903 -12.640 29.300 1.00 90.44 102 ILE A O 1
ATOM 839 N N . ALA A 1 103 ? -6.193 -12.738 27.849 1.00 87.50 103 ALA A N 1
ATOM 840 C CA . ALA A 1 103 ? -5.144 -12.609 28.859 1.00 87.50 103 ALA A CA 1
ATOM 841 C C . ALA A 1 103 ? -5.274 -11.312 29.677 1.00 87.50 103 ALA A C 1
ATOM 843 O O . ALA A 1 103 ? -5.131 -11.339 30.898 1.00 87.50 103 ALA A O 1
ATOM 844 N N . ASP A 1 104 ? -5.607 -10.192 29.027 1.00 88.50 104 ASP A N 1
ATOM 845 C CA . ASP A 1 104 ? -5.871 -8.922 29.712 1.00 88.50 104 ASP A CA 1
ATOM 846 C C . ASP A 1 104 ? -7.073 -9.023 30.669 1.00 88.50 104 ASP A C 1
ATOM 848 O O . ASP A 1 104 ? -7.053 -8.433 31.750 1.00 88.50 104 ASP A O 1
ATOM 852 N N . TYR A 1 105 ? -8.123 -9.765 30.296 1.00 90.62 105 TYR A N 1
ATOM 853 C CA . TYR A 1 105 ? -9.275 -9.976 31.173 1.00 90.62 105 TYR A CA 1
ATOM 854 C C . TYR A 1 105 ? -8.918 -10.808 32.399 1.00 90.62 105 TYR A C 1
ATOM 856 O O . TYR A 1 105 ? -9.261 -10.411 33.512 1.00 90.62 105 TYR A O 1
ATOM 864 N N . VAL A 1 106 ? -8.228 -11.932 32.192 1.00 88.62 106 VAL A N 1
ATOM 865 C CA . VAL A 1 106 ? -7.808 -12.856 33.257 1.00 88.62 106 VAL A CA 1
ATOM 866 C C . VAL A 1 106 ? -6.852 -12.157 34.225 1.00 88.62 106 VAL A C 1
ATOM 868 O O . VAL A 1 106 ? -7.004 -12.275 35.435 1.00 88.62 106 VAL A O 1
ATOM 871 N N . ALA A 1 107 ? -5.929 -11.332 33.719 1.00 87.56 107 ALA A N 1
ATOM 872 C CA . ALA A 1 107 ? -5.036 -10.536 34.561 1.00 87.56 107 ALA A CA 1
ATOM 873 C C . ALA A 1 107 ? -5.788 -9.537 35.463 1.00 87.56 107 ALA A C 1
ATOM 875 O O . ALA A 1 107 ? -5.340 -9.245 36.571 1.00 87.56 107 ALA A O 1
ATOM 876 N N . LEU A 1 108 ? -6.922 -9.005 34.995 1.00 87.62 108 LEU A N 1
ATOM 877 C CA . LEU A 1 108 ? -7.772 -8.088 35.761 1.00 87.62 108 LEU A CA 1
ATOM 878 C C . LEU A 1 108 ? -8.792 -8.811 36.651 1.00 87.62 108 LEU A C 1
ATOM 880 O O . LEU A 1 108 ? -9.2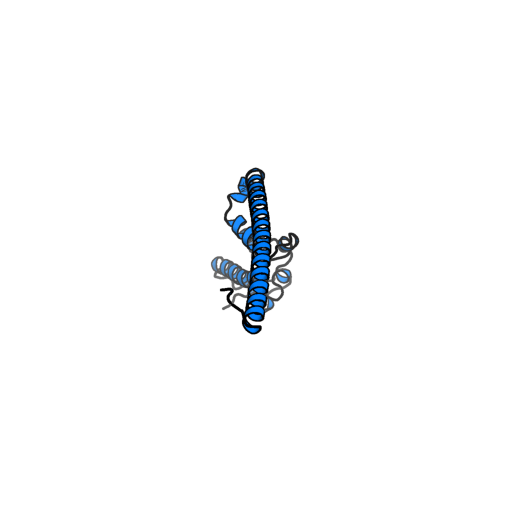72 -8.217 37.614 1.00 87.62 108 LEU A O 1
ATOM 884 N N . ASN A 1 109 ? -9.134 -10.060 36.332 1.00 88.44 109 ASN A N 1
ATOM 885 C CA . ASN A 1 109 ? -10.146 -10.859 37.023 1.00 88.44 109 ASN A CA 1
ATOM 886 C C . ASN A 1 109 ? -9.637 -12.300 37.214 1.00 88.44 109 ASN A C 1
ATOM 888 O O . ASN A 1 109 ? -10.124 -13.204 36.532 1.00 88.44 109 ASN A O 1
ATOM 892 N N . PRO A 1 110 ? -8.676 -12.530 38.128 1.00 84.88 110 PRO A N 1
ATOM 893 C CA . PRO A 1 110 ? -8.022 -13.834 38.278 1.00 84.88 110 PRO A CA 1
ATOM 894 C C . PRO A 1 110 ? -8.978 -14.961 38.683 1.00 84.88 110 PRO A C 1
ATOM 896 O O . PRO A 1 110 ? -8.756 -16.110 38.327 1.00 84.88 110 PRO A O 1
ATOM 899 N N . ASP A 1 111 ? -10.053 -14.624 39.402 1.00 85.38 111 ASP A N 1
ATOM 900 C CA . ASP A 1 111 ? -11.052 -15.583 39.887 1.00 85.38 111 ASP A CA 1
ATOM 901 C C . ASP A 1 111 ? -12.159 -15.879 38.855 1.00 85.38 111 ASP A C 1
ATOM 903 O O . ASP A 1 111 ? -13.085 -16.641 39.136 1.00 85.38 111 ASP A O 1
ATOM 907 N N . SER A 1 112 ? -12.124 -15.244 37.675 1.00 86.81 112 SER A N 1
ATOM 908 C CA . SER A 1 112 ? -13.143 -15.447 36.643 1.00 86.81 112 SER A CA 1
ATOM 909 C C . SER A 1 112 ? -12.753 -16.581 35.704 1.00 86.81 112 SER A C 1
ATOM 911 O O . SER A 1 112 ? -11.734 -16.511 35.024 1.00 86.81 112 SER A O 1
ATOM 913 N N . THR A 1 113 ? -13.624 -17.579 35.582 1.00 87.31 113 THR A N 1
ATOM 914 C CA . THR A 1 113 ? -13.484 -18.689 34.621 1.00 87.31 113 THR A CA 1
ATOM 915 C C . THR A 1 113 ? -14.062 -18.370 33.243 1.00 87.31 113 THR A C 1
ATOM 917 O O . THR A 1 113 ? -14.014 -19.191 32.332 1.00 87.31 113 THR A O 1
ATOM 920 N N . ASN A 1 114 ? -14.636 -17.178 33.083 1.00 91.19 114 ASN A N 1
ATOM 921 C CA . ASN A 1 114 ? -15.387 -16.783 31.903 1.00 91.19 114 ASN A CA 1
ATOM 922 C C . ASN A 1 114 ? -15.047 -15.352 31.483 1.00 91.19 114 ASN A C 1
ATOM 924 O O . ASN A 1 114 ? -15.039 -14.442 32.312 1.00 91.19 114 ASN A O 1
ATOM 928 N N . VAL A 1 115 ? -14.857 -15.132 30.180 1.00 91.69 115 VAL A N 1
ATOM 929 C CA . VAL A 1 115 ? -14.654 -13.814 29.561 1.00 91.69 115 VAL A CA 1
ATOM 930 C C . VAL A 1 115 ? -15.922 -13.409 28.800 1.00 91.69 115 VAL A C 1
ATOM 932 O O . VAL A 1 115 ? -16.202 -13.947 27.722 1.00 91.69 115 VAL A O 1
ATOM 935 N N . PRO A 1 116 ? -16.710 -12.441 29.299 1.00 93.25 116 PRO A N 1
ATOM 936 C CA . PRO A 1 116 ? -17.944 -12.021 28.641 1.00 93.25 116 PRO A CA 1
ATOM 937 C C . PRO A 1 116 ? -17.697 -11.337 27.291 1.00 93.25 116 PRO A C 1
ATOM 939 O O . PRO A 1 116 ? -16.842 -10.457 27.166 1.00 93.25 116 PRO A O 1
ATOM 942 N N . PHE A 1 117 ? -18.529 -11.627 26.285 1.00 93.38 117 PHE A N 1
ATOM 943 C CA . PHE A 1 117 ? -18.460 -10.954 24.977 1.00 93.38 117 PHE A CA 1
ATOM 944 C C . PHE A 1 117 ? -18.675 -9.442 25.083 1.00 93.38 117 PHE A C 1
ATOM 946 O O . PHE A 1 117 ? -18.134 -8.675 24.285 1.00 93.38 117 PHE A O 1
ATOM 953 N N . THR A 1 118 ? -19.463 -9.002 26.063 1.00 91.00 118 THR A N 1
ATOM 954 C CA . THR A 1 118 ? -19.657 -7.581 26.368 1.00 91.00 118 THR A CA 1
ATOM 955 C C . THR A 1 118 ? -18.341 -6.914 26.742 1.00 91.00 118 THR A C 1
ATOM 957 O O . THR A 1 118 ? -18.068 -5.813 26.269 1.00 91.00 118 THR A O 1
ATOM 960 N N . TRP A 1 119 ? -17.497 -7.594 27.518 1.00 92.62 119 TRP A N 1
ATOM 961 C CA . TRP A 1 119 ? -16.188 -7.080 27.884 1.00 92.62 119 TRP A CA 1
ATOM 962 C C . TRP A 1 119 ? -15.240 -7.061 26.685 1.00 92.62 119 TRP A C 1
ATOM 964 O O . TRP A 1 119 ? -14.652 -6.020 26.413 1.00 92.62 119 TRP A O 1
ATOM 974 N N . ILE A 1 120 ? -15.171 -8.148 25.903 1.00 91.44 120 ILE A N 1
ATOM 975 C CA . ILE A 1 120 ? -14.354 -8.208 24.673 1.00 91.44 120 ILE A CA 1
ATOM 976 C C . ILE A 1 120 ? -14.721 -7.050 23.737 1.00 91.44 120 ILE A C 1
ATOM 978 O O . ILE A 1 120 ? -13.847 -6.372 23.201 1.00 91.44 120 ILE A O 1
ATOM 982 N N . LYS A 1 121 ? -16.020 -6.779 23.573 1.00 89.56 121 LYS A N 1
ATOM 983 C CA . LYS A 1 121 ? -16.518 -5.674 22.749 1.00 89.56 121 LYS A CA 1
ATOM 984 C C . LYS A 1 121 ? -16.068 -4.311 23.276 1.00 89.56 121 LYS A C 1
ATOM 986 O O . LYS A 1 121 ? -15.532 -3.520 22.505 1.00 89.56 121 LYS A O 1
ATOM 991 N N . SER A 1 122 ? -16.248 -4.055 24.569 1.00 87.25 122 SER A N 1
ATOM 992 C CA . SER A 1 122 ? -15.813 -2.803 25.200 1.00 87.25 122 SER A CA 1
ATOM 993 C C . SER A 1 122 ? -14.292 -2.634 25.167 1.00 87.25 122 SER A C 1
ATOM 995 O O . SER A 1 122 ? -13.793 -1.520 25.023 1.00 87.25 122 SER A O 1
ATOM 997 N N . HIS A 1 123 ? -13.537 -3.727 25.262 1.00 87.44 123 HIS A N 1
ATOM 998 C CA . HIS A 1 123 ? -12.081 -3.714 25.195 1.00 87.44 123 HIS A CA 1
ATOM 999 C C . HIS A 1 123 ? -11.580 -3.403 23.778 1.00 87.44 123 HIS A C 1
ATOM 1001 O O . HIS A 1 123 ? -10.691 -2.572 23.603 1.00 87.44 123 HIS A O 1
ATOM 1007 N N . LEU A 1 124 ? -12.199 -4.000 22.753 1.00 82.75 124 LEU A N 1
ATOM 1008 C CA . LEU A 1 124 ? -11.938 -3.673 21.347 1.00 82.75 124 LEU A CA 1
ATOM 1009 C C . LEU A 1 124 ? -12.189 -2.192 21.053 1.00 82.75 124 LEU A C 1
ATOM 1011 O O . LEU A 1 124 ? -11.371 -1.548 20.398 1.00 82.75 124 LEU A O 1
ATOM 1015 N N . GLU A 1 125 ? -13.290 -1.642 21.558 1.00 80.69 125 GLU A N 1
ATOM 1016 C CA . GLU A 1 125 ? -13.643 -0.241 21.336 1.00 80.69 125 GLU A CA 1
ATOM 1017 C C . GLU A 1 125 ? -12.711 0.715 22.093 1.00 80.69 125 GLU A C 1
ATOM 1019 O O . GLU A 1 125 ? -12.213 1.671 21.506 1.00 80.69 125 GLU A O 1
ATOM 1024 N N . SER A 1 126 ? -12.407 0.431 23.362 1.00 76.56 126 SER A N 1
ATOM 1025 C CA . SER A 1 126 ? -11.610 1.328 24.210 1.00 76.56 126 SER A CA 1
ATOM 1026 C C . SER A 1 126 ? -10.101 1.262 23.956 1.00 76.56 126 SER A C 1
ATOM 1028 O O . SER A 1 126 ? -9.457 2.306 23.887 1.00 76.56 126 SER A O 1
ATOM 1030 N N . LYS A 1 127 ? -9.520 0.063 23.805 1.00 77.44 127 LYS A N 1
ATOM 1031 C CA . LYS A 1 127 ? -8.063 -0.125 23.662 1.00 77.44 127 LYS A CA 1
ATOM 1032 C C . LYS A 1 127 ? -7.604 -0.131 22.207 1.00 77.44 127 LYS A C 1
ATOM 1034 O O . LYS A 1 127 ? -6.472 0.251 21.924 1.00 77.44 127 LYS A O 1
ATOM 1039 N N . HIS A 1 128 ? -8.472 -0.555 21.287 1.00 69.94 128 HIS A N 1
ATOM 1040 C CA . HIS A 1 128 ? -8.126 -0.712 19.872 1.00 69.94 128 HIS A CA 1
ATOM 1041 C C . HIS A 1 128 ? -8.919 0.207 18.932 1.00 69.94 128 HIS A C 1
ATOM 1043 O O . HIS A 1 128 ? -8.631 0.222 17.739 1.00 69.94 128 HIS A O 1
ATOM 1049 N N . GLY A 1 129 ? -9.906 0.968 19.424 1.00 68.12 129 GLY A N 1
ATOM 1050 C CA . GLY A 1 129 ? -10.745 1.836 18.588 1.00 68.12 129 GLY A CA 1
ATOM 1051 C C . GLY A 1 129 ? -11.664 1.074 17.625 1.00 68.12 129 GLY A C 1
ATOM 1052 O O . GLY A 1 129 ? -12.150 1.640 16.647 1.00 68.12 129 GLY A O 1
ATOM 1053 N N . ILE A 1 130 ? -11.892 -0.222 17.861 1.00 75.69 130 ILE A N 1
ATOM 1054 C CA . ILE A 1 130 ? -12.641 -1.099 16.958 1.00 75.69 130 ILE A CA 1
ATOM 1055 C C . ILE A 1 130 ? -14.067 -1.258 17.470 1.00 75.69 1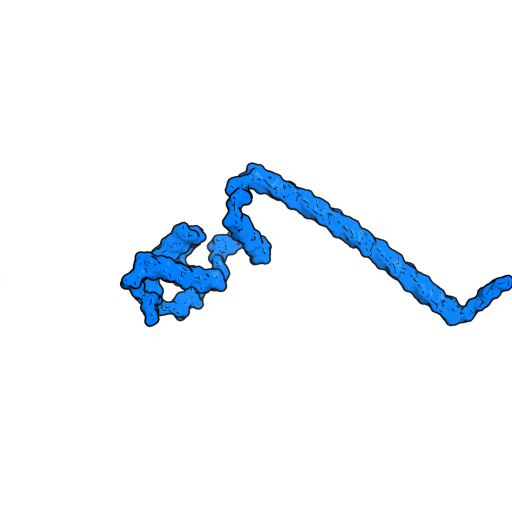30 ILE A C 1
ATOM 1057 O O . ILE A 1 130 ? -14.341 -2.049 18.372 1.00 75.69 130 ILE A O 1
ATOM 1061 N N . SER A 1 131 ? -14.999 -0.553 16.832 1.00 75.62 131 SER A N 1
ATOM 1062 C CA . SER A 1 131 ? -16.426 -0.749 17.082 1.00 75.62 131 SER A CA 1
ATOM 1063 C C . SER A 1 131 ? -16.952 -1.919 16.247 1.00 75.62 131 SER A C 1
ATOM 1065 O O . SER A 1 131 ? -16.902 -1.908 15.015 1.00 75.62 131 SER A O 1
ATOM 1067 N N . CYS A 1 132 ? -17.454 -2.961 16.912 1.00 72.75 132 CYS A N 1
ATOM 1068 C CA . CYS A 1 132 ? -18.014 -4.140 16.255 1.00 72.75 132 CYS A CA 1
ATOM 1069 C C . CYS A 1 132 ? -19.486 -4.354 16.638 1.00 72.75 132 CYS A C 1
ATOM 1071 O O . CYS A 1 132 ? -19.897 -4.240 17.795 1.00 72.75 132 CYS A O 1
ATOM 1073 N N . ARG A 1 133 ? -20.319 -4.699 15.646 1.00 77.44 133 ARG A N 1
ATOM 1074 C CA . ARG A 1 133 ? -21.748 -4.964 15.881 1.00 77.44 133 ARG A CA 1
ATOM 1075 C C . ARG A 1 133 ? -21.961 -6.237 16.706 1.00 77.44 133 ARG A C 1
ATOM 1077 O O . ARG A 1 133 ? -22.826 -6.253 17.576 1.00 77.44 133 ARG A O 1
ATOM 1084 N N . SER A 1 134 ? -21.176 -7.279 16.431 1.00 81.25 134 SER A N 1
ATOM 1085 C CA . SER A 1 134 ? -21.247 -8.592 17.078 1.00 81.25 134 SER A CA 1
ATOM 1086 C C . SER A 1 134 ? -19.857 -9.223 17.149 1.00 81.25 134 SER A C 1
ATOM 1088 O O . SER A 1 134 ? -19.154 -9.254 16.139 1.00 81.25 134 SER A O 1
ATOM 1090 N N . ILE A 1 135 ? -19.499 -9.760 18.320 1.00 87.00 135 ILE A N 1
ATOM 1091 C CA . ILE A 1 135 ? -18.252 -10.506 18.548 1.00 87.00 135 ILE A CA 1
ATOM 1092 C C . ILE A 1 135 ? -18.219 -11.782 17.711 1.00 87.00 135 ILE A C 1
ATOM 1094 O O . ILE A 1 135 ? -17.219 -12.039 17.045 1.00 87.00 135 ILE A O 1
ATOM 1098 N N . SER A 1 136 ? -19.339 -12.509 17.634 1.00 83.50 136 SER A N 1
ATOM 1099 C CA . SER A 1 136 ? -19.453 -13.704 16.791 1.00 83.50 136 SER A CA 1
ATOM 1100 C C . SER A 1 136 ? -19.172 -13.412 15.322 1.00 83.50 136 SER A C 1
ATOM 1102 O O . SER A 1 136 ? -18.480 -14.181 14.672 1.00 83.50 136 SER A O 1
ATOM 1104 N N . ASN A 1 137 ? -19.651 -12.273 14.810 1.00 80.62 137 ASN A N 1
ATOM 1105 C CA . ASN A 1 137 ? -19.400 -11.881 13.421 1.00 80.62 137 ASN A CA 1
ATOM 1106 C C . ASN A 1 137 ? -17.986 -11.320 13.215 1.00 80.62 137 ASN A C 1
ATOM 1108 O O . ASN A 1 137 ? -17.470 -11.334 12.100 1.00 80.62 137 ASN A O 1
ATOM 1112 N N . PHE A 1 138 ? -17.364 -10.779 14.262 1.00 82.50 138 PHE A N 1
ATOM 1113 C CA . PHE A 1 138 ? -16.018 -10.230 14.168 1.00 82.50 138 PHE A CA 1
ATOM 1114 C C . PHE A 1 138 ? -14.957 -11.340 14.165 1.00 82.50 138 PHE A C 1
ATOM 1116 O O . PHE A 1 138 ? -14.047 -11.292 13.338 1.00 82.50 138 PHE A O 1
ATOM 1123 N N . PHE A 1 139 ? -15.119 -12.360 15.011 1.00 85.75 139 PHE A N 1
ATOM 1124 C CA . PHE A 1 139 ? -14.222 -13.515 15.152 1.00 85.75 139 PHE A CA 1
ATOM 1125 C C . PHE A 1 139 ? -14.801 -14.806 14.534 1.00 85.75 139 PHE A C 1
ATOM 1127 O O . PHE A 1 139 ? -14.615 -15.898 15.072 1.00 85.75 139 PHE A O 1
ATOM 1134 N N . VAL A 1 140 ? -15.510 -14.696 13.402 1.00 82.25 140 VAL A N 1
ATOM 1135 C CA . VAL A 1 140 ? -16.046 -15.863 12.666 1.00 82.25 140 VAL A CA 1
ATOM 1136 C C . VAL A 1 140 ? -14.927 -16.857 12.363 1.00 82.25 140 VAL A C 1
ATOM 1138 O O . VAL A 1 140 ? -13.875 -16.457 11.863 1.00 82.25 140 VAL A O 1
ATOM 1141 N N . GLY A 1 141 ? -15.161 -18.137 12.660 1.00 78.88 141 GLY A N 1
ATOM 1142 C CA . GLY A 1 141 ? -14.203 -19.224 12.436 1.00 78.88 141 GLY A CA 1
ATOM 1143 C C . GLY A 1 141 ? -12.997 -19.229 13.381 1.00 78.88 141 GLY A C 1
ATOM 1144 O O . GLY A 1 141 ? -12.161 -20.114 13.274 1.00 78.88 141 GLY A O 1
ATOM 1145 N N . ILE A 1 142 ? -12.881 -18.246 14.283 1.00 86.50 142 ILE A N 1
ATOM 1146 C CA . ILE A 1 142 ? -11.863 -18.220 15.346 1.00 86.50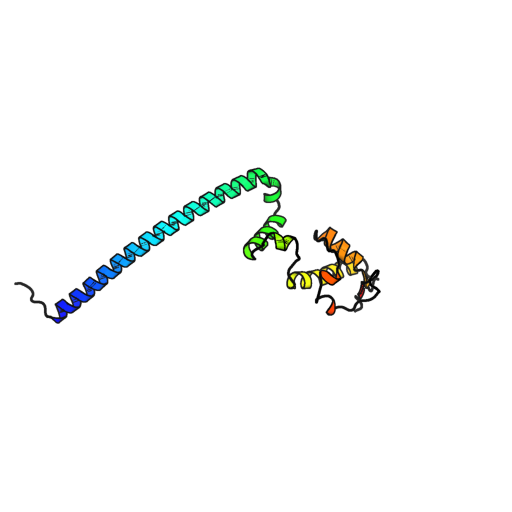 142 ILE A CA 1
ATOM 1147 C C . ILE A 1 142 ? -12.484 -18.692 16.660 1.00 86.50 142 ILE A C 1
ATOM 1149 O O . ILE A 1 142 ? -11.871 -19.464 17.381 1.00 86.50 142 ILE A O 1
ATOM 1153 N N . LEU A 1 143 ? -13.713 -18.259 16.963 1.00 86.19 143 LEU A N 1
ATOM 1154 C CA . LEU A 1 143 ? -14.412 -18.668 18.188 1.00 86.19 143 LEU A CA 1
ATOM 1155 C C . LEU A 1 143 ? -14.714 -20.169 18.247 1.00 86.19 143 LEU A C 1
ATOM 1157 O O . LEU A 1 143 ? -14.973 -20.668 19.331 1.00 86.19 143 LEU A O 1
ATOM 1161 N N . ASP A 1 144 ? -14.670 -20.871 17.113 1.00 85.06 144 ASP A N 1
ATOM 1162 C CA . ASP A 1 144 ? -14.846 -22.327 17.052 1.00 85.06 144 ASP A CA 1
ATOM 1163 C C . ASP A 1 144 ? -13.679 -23.075 17.732 1.00 85.06 144 ASP A C 1
ATOM 1165 O O . ASP A 1 144 ? -13.818 -24.244 18.076 1.00 85.06 144 ASP A O 1
ATOM 1169 N N . GLU A 1 145 ? -12.538 -22.403 17.939 1.00 86.69 145 GLU A N 1
ATOM 1170 C CA . GLU A 1 145 ? -11.372 -22.922 18.669 1.00 86.69 145 GLU A CA 1
ATOM 1171 C C . GLU A 1 145 ? -11.509 -22.753 20.198 1.00 86.69 145 GLU A C 1
ATOM 1173 O O . GLU A 1 145 ? -10.623 -23.170 20.938 1.00 86.69 145 GLU A O 1
ATOM 1178 N N . TYR A 1 146 ? -12.599 -22.141 20.676 1.00 88.50 146 TYR A N 1
ATOM 1179 C CA . TYR A 1 146 ? -12.830 -21.835 22.086 1.00 88.50 146 TYR A CA 1
ATOM 1180 C C . TYR A 1 146 ? -14.132 -22.455 22.582 1.00 88.50 146 TYR A C 1
ATOM 1182 O O . TYR A 1 146 ? -15.139 -22.487 21.872 1.00 88.50 146 TYR A O 1
ATOM 1190 N N . GLU A 1 147 ? -14.142 -22.873 23.844 1.00 88.25 147 GLU A N 1
ATOM 1191 C CA . GLU A 1 147 ? -15.381 -23.254 24.506 1.00 88.25 147 GLU A CA 1
ATOM 1192 C C . GLU A 1 147 ? -16.194 -22.001 24.864 1.00 88.25 147 GLU A C 1
ATOM 1194 O O . GLU A 1 147 ? -15.663 -20.990 25.335 1.00 88.25 147 GLU A O 1
ATOM 1199 N N . LEU A 1 148 ? -17.496 -22.039 24.570 1.00 90.12 148 LEU A N 1
ATOM 1200 C CA . LEU A 1 148 ? -18.403 -20.909 24.748 1.00 90.12 148 LEU A CA 1
ATOM 1201 C C . LEU A 1 148 ? -19.544 -21.292 25.684 1.00 90.12 148 LEU A C 1
ATOM 1203 O O . LEU A 1 148 ? -20.246 -22.270 25.434 1.00 90.12 148 LEU A O 1
ATOM 1207 N N . GLU A 1 149 ? -19.804 -20.448 26.678 1.00 88.19 149 GLU A N 1
ATOM 1208 C CA . GLU A 1 149 ? -20.914 -20.616 27.615 1.00 88.19 149 GLU A CA 1
ATOM 1209 C C . GLU A 1 149 ? -21.957 -19.497 27.445 1.00 88.19 149 GLU A C 1
ATOM 1211 O O . GLU A 1 149 ? -21.678 -18.402 26.942 1.00 88.19 149 GLU A O 1
ATOM 1216 N N . GLY A 1 150 ? -23.195 -19.778 27.857 1.00 81.62 150 GLY A N 1
ATOM 1217 C CA . GLY A 1 150 ? -24.274 -18.799 27.941 1.00 81.62 150 GLY A CA 1
ATOM 1218 C C . GLY A 1 150 ? -25.101 -18.624 26.661 1.00 81.62 150 GLY A C 1
ATOM 1219 O O . GLY A 1 150 ? -24.715 -18.962 25.543 1.00 81.62 150 GLY A O 1
ATOM 1220 N N . GLY A 1 151 ? -26.307 -18.075 26.831 1.00 76.75 151 GLY A N 1
ATOM 1221 C CA . GLY A 1 151 ? -27.206 -17.749 25.718 1.00 76.75 151 GLY A CA 1
ATOM 1222 C C . GLY A 1 151 ? -26.798 -16.472 24.972 1.00 76.75 151 GLY A C 1
ATOM 1223 O O . GLY A 1 151 ? -25.910 -15.740 25.397 1.00 76.75 151 GLY A O 1
ATOM 1224 N N . ASN A 1 152 ? -27.521 -16.125 23.900 1.00 73.00 152 ASN A N 1
ATOM 1225 C CA . ASN A 1 152 ? -27.215 -14.972 23.028 1.00 73.00 152 ASN A CA 1
ATOM 1226 C C . ASN A 1 152 ? -26.935 -13.635 23.747 1.00 73.00 152 ASN A C 1
ATOM 1228 O O . ASN A 1 152 ? -26.229 -12.794 23.195 1.00 73.00 152 ASN A O 1
ATOM 1232 N N . ARG A 1 153 ? -27.506 -13.408 24.937 1.00 71.25 153 ARG A N 1
ATOM 1233 C CA . ARG A 1 153 ? -27.320 -12.170 25.715 1.00 71.25 153 ARG A CA 1
ATOM 1234 C C . ARG A 1 153 ? -26.112 -12.190 26.654 1.00 71.25 153 ARG A C 1
ATOM 1236 O O . ARG A 1 153 ? -25.548 -11.129 26.892 1.00 71.25 153 ARG A O 1
ATOM 1243 N N . ASN A 1 154 ? -25.714 -13.363 27.142 1.00 83.19 154 ASN A N 1
ATOM 1244 C CA . ASN A 1 154 ? -24.691 -13.528 28.183 1.00 83.19 154 ASN A CA 1
ATOM 1245 C C . ASN A 1 154 ? -23.559 -14.440 27.699 1.00 83.19 154 ASN A C 1
ATOM 1247 O O . ASN A 1 154 ? -23.009 -15.210 28.475 1.00 83.19 154 ASN A O 1
ATOM 1251 N N . ARG A 1 155 ? -23.270 -14.401 26.397 1.00 88.94 155 ARG A N 1
ATOM 1252 C CA . ARG A 1 155 ? -22.293 -15.292 25.782 1.00 88.94 155 ARG A CA 1
ATOM 1253 C C . ARG A 1 155 ? -20.882 -14.934 26.254 1.00 88.94 155 ARG A C 1
ATOM 1255 O O . ARG A 1 155 ? -20.513 -13.754 26.236 1.00 88.94 155 ARG A O 1
ATOM 1262 N N . SER A 1 156 ? -20.112 -15.936 26.650 1.00 91.69 156 SER A N 1
ATOM 1263 C CA . SER A 1 156 ? -18.739 -15.805 27.142 1.00 91.69 156 SER A CA 1
ATOM 1264 C C . SER A 1 156 ? -17.823 -16.854 26.523 1.00 91.69 156 SER A C 1
ATOM 1266 O O . SER A 1 156 ? -18.290 -17.860 25.993 1.00 91.69 156 SER A O 1
ATOM 1268 N N . ILE A 1 157 ? -16.522 -16.577 26.559 1.00 92.12 157 ILE A N 1
ATOM 1269 C CA . ILE A 1 157 ? -15.465 -17.560 26.308 1.00 92.12 157 ILE A CA 1
ATOM 1270 C C . ILE A 1 157 ? -15.085 -18.169 27.653 1.00 92.12 157 ILE A C 1
ATOM 1272 O O . ILE A 1 157 ? -14.790 -17.410 28.576 1.00 92.12 157 ILE A O 1
ATOM 1276 N N . VAL A 1 158 ? -15.095 -19.494 27.753 1.00 90.62 158 VAL A N 1
ATOM 1277 C CA . VAL A 1 158 ? -14.610 -20.212 28.935 1.00 90.62 158 VAL A CA 1
ATOM 1278 C C . VAL A 1 158 ? -13.083 -20.193 28.910 1.00 90.62 158 VAL A C 1
ATOM 1280 O O . VAL A 1 158 ? -12.469 -20.413 27.865 1.00 90.62 158 VAL A O 1
ATOM 1283 N N . THR A 1 159 ? -12.472 -19.862 30.042 1.00 82.81 159 THR A N 1
ATOM 1284 C CA . THR A 1 159 ? -11.014 -19.760 30.211 1.00 82.81 159 THR A CA 1
ATOM 1285 C C . THR A 1 159 ? -10.484 -20.721 31.267 1.00 82.81 159 THR A C 1
ATOM 1287 O O . THR A 1 159 ? -9.423 -20.462 31.826 1.00 82.81 159 THR A O 1
ATOM 1290 N N . GLU A 1 160 ? -11.234 -21.780 31.579 1.00 66.69 160 GLU A N 1
ATOM 1291 C CA . GLU A 1 160 ? -10.742 -22.870 32.427 1.00 66.69 160 GLU A CA 1
ATOM 1292 C C . GLU A 1 160 ? -9.470 -23.484 31.814 1.00 66.69 160 GLU A C 1
ATOM 1294 O O . GLU A 1 160 ? -9.364 -23.596 30.590 1.00 66.69 160 GLU A O 1
ATOM 1299 N N . ASP A 1 161 ? -8.501 -23.799 32.681 1.00 53.62 161 ASP A N 1
ATOM 1300 C CA . ASP A 1 161 ? -7.214 -24.431 32.345 1.00 53.62 161 ASP A CA 1
ATOM 1301 C C . ASP A 1 161 ? -7.374 -25.799 31.654 1.00 53.62 161 ASP A C 1
ATOM 1303 O O . ASP A 1 161 ? -8.167 -26.637 32.150 1.00 53.62 161 ASP A O 1
#